Protein AF-A0A6G4XYQ7-F1 (afdb_monomer_lite)

Secondary structure (DSSP, 8-state):
---HHHHHGGGGHHHHHHHHHHHHHHIIIIIHHHHHHHHTT-SSPPPPPPSS-HHHHHHHHHHHHHHHHHHHHHHHHHHHHHHS-HHHHHHHHHHHHHHHHHHHHHHHHHHH-

Foldseek 3Di:
DPDPVVLLPVLCVLQVQLQCCLPCVCVCPFVVVVVVCVVVVDDDDDGDDGPDDPVRSVVSSVVSNVRSNVSSVVSNLVSCVVPDDPVVSVVVVVVVVVVVVVVVVVVVVVVVD

Organism: NCBI:txid1775132

Sequence (113 aa):
PPHPRAAFAHSLIPIALGYLIAHYFTLFVTEGPRTVIVASGTDNPVPPAPLLDPGGTAALQVIAIIVGHVLGVVAAHDRAVRLLPPEKAIAGQLPLFALMIAYTLGGLGLLIA

Structure (mmCIF, N/CA/C/O backbone):
data_AF-A0A6G4XYQ7-F1
#
_entry.id   AF-A0A6G4XYQ7-F1
#
loop_
_atom_site.group_PDB
_atom_site.id
_atom_site.type_symbol
_atom_site.label_atom_id
_atom_site.label_alt_id
_atom_site.label_comp_id
_atom_site.label_asym_id
_atom_site.label_entity_id
_atom_site.label_seq_id
_atom_site.pdbx_PDB_ins_code
_atom_site.Cartn_x
_atom_site.Cartn_y
_atom_site.Cartn_z
_atom_site.occupancy
_atom_site.B_iso_or_equiv
_atom_site.auth_seq_id
_atom_site.auth_comp_id
_atom_site.auth_asym_id
_atom_site.auth_atom_id
_atom_site.pdbx_PDB_model_num
ATOM 1 N N . PRO A 1 1 ? -16.512 -22.431 18.913 1.00 52.25 1 PRO A N 1
ATOM 2 C CA . PRO A 1 1 ? -16.295 -21.031 18.468 1.00 52.25 1 PRO A CA 1
ATOM 3 C C . PRO A 1 1 ? -14.889 -20.838 17.866 1.00 52.25 1 PRO A C 1
ATOM 5 O O . PRO A 1 1 ? -13.927 -21.319 18.460 1.00 52.25 1 PRO A O 1
ATOM 8 N N . PRO A 1 2 ? -14.742 -20.192 16.693 1.00 57.06 2 PRO A N 1
ATOM 9 C CA . PRO A 1 2 ? -13.422 -19.913 16.126 1.00 57.06 2 PRO A CA 1
ATOM 10 C C . PRO A 1 2 ? -12.605 -19.025 17.077 1.00 57.06 2 PRO A C 1
ATOM 12 O O . PRO A 1 2 ? -13.149 -18.128 17.721 1.00 57.06 2 PRO A O 1
ATOM 15 N N . HIS A 1 3 ? -11.299 -19.287 17.188 1.00 64.69 3 HIS A N 1
ATOM 16 C CA . HIS A 1 3 ? -10.408 -18.514 18.054 1.00 64.69 3 HIS A CA 1
ATOM 17 C C . HIS A 1 3 ? -10.413 -17.020 17.668 1.00 64.69 3 HIS A C 1
ATOM 19 O O . HIS A 1 3 ? -10.378 -16.713 16.473 1.00 64.69 3 HIS A O 1
ATOM 25 N N . PRO A 1 4 ? -10.350 -16.084 18.640 1.00 65.88 4 PRO A N 1
ATOM 26 C CA . PRO A 1 4 ? -10.415 -14.639 18.386 1.00 65.88 4 PRO A CA 1
ATOM 27 C C . PRO A 1 4 ? -9.430 -14.138 17.320 1.00 65.88 4 PRO A C 1
ATOM 29 O O . PRO A 1 4 ? -9.734 -13.212 16.585 1.00 65.88 4 PRO A O 1
ATOM 32 N N . ARG A 1 5 ? -8.269 -14.786 17.179 1.00 69.38 5 ARG A N 1
ATOM 33 C CA . ARG A 1 5 ? -7.219 -14.419 16.214 1.00 69.38 5 ARG A CA 1
ATOM 34 C C . ARG A 1 5 ? -7.645 -14.629 14.757 1.00 69.38 5 ARG A C 1
ATOM 36 O O . ARG A 1 5 ? -7.391 -13.774 13.917 1.00 69.38 5 ARG A O 1
ATOM 43 N N . ALA A 1 6 ? -8.349 -15.725 14.464 1.00 74.75 6 ALA A N 1
ATOM 44 C CA . ALA A 1 6 ? -8.838 -16.013 13.114 1.00 74.75 6 ALA A CA 1
ATOM 45 C C . ALA A 1 6 ? -9.868 -14.971 12.649 1.00 74.75 6 ALA A C 1
ATOM 47 O O . ALA A 1 6 ? -9.976 -14.671 11.463 1.00 74.75 6 ALA A O 1
ATOM 48 N N . ALA A 1 7 ? -10.589 -14.366 13.597 1.00 75.44 7 ALA A N 1
ATOM 49 C CA . ALA A 1 7 ? -11.564 -13.330 13.306 1.00 75.44 7 ALA A CA 1
ATOM 50 C C . ALA A 1 7 ? -10.934 -12.022 12.796 1.00 75.44 7 ALA A C 1
ATOM 52 O O . ALA A 1 7 ? -11.615 -11.306 12.067 1.00 75.44 7 ALA A O 1
ATOM 53 N N . PHE A 1 8 ? -9.672 -11.735 13.142 1.00 80.12 8 PHE A N 1
ATOM 54 C CA . PHE A 1 8 ? -8.930 -10.546 12.701 1.00 80.12 8 PHE A CA 1
ATOM 55 C C . PHE A 1 8 ? -7.977 -10.818 11.529 1.00 80.12 8 PHE A C 1
ATOM 57 O O . PHE A 1 8 ? -7.444 -9.879 10.959 1.00 80.12 8 PHE A O 1
ATOM 64 N N . ALA A 1 9 ? -7.780 -12.072 11.106 1.00 85.38 9 ALA A N 1
ATOM 65 C CA . ALA A 1 9 ? -6.858 -12.397 10.009 1.00 85.38 9 ALA A CA 1
ATOM 66 C C . ALA A 1 9 ? -7.150 -11.598 8.720 1.00 85.38 9 ALA A C 1
ATOM 68 O O . ALA A 1 9 ? -6.235 -11.168 8.026 1.00 85.38 9 ALA A O 1
ATOM 69 N N . HIS A 1 10 ? -8.427 -11.324 8.446 1.00 85.94 10 HIS A N 1
ATOM 70 C CA . HIS A 1 10 ? -8.854 -10.562 7.275 1.00 85.94 10 HIS A CA 1
ATOM 71 C C . HIS A 1 10 ? -8.437 -9.086 7.316 1.00 85.94 10 HIS A C 1
ATOM 73 O O . HIS A 1 10 ? -8.248 -8.492 6.260 1.00 85.94 10 HIS A O 1
ATOM 79 N N . SER A 1 11 ? -8.235 -8.492 8.499 1.00 87.00 11 SER A N 1
ATOM 80 C CA . SER A 1 11 ? -7.780 -7.099 8.601 1.00 87.00 11 SER A CA 1
ATOM 81 C C . SER A 1 11 ? -6.302 -6.930 8.244 1.00 87.00 11 SER A C 1
ATOM 83 O O . SER A 1 11 ? -5.853 -5.811 8.019 1.00 87.00 11 SER A O 1
ATOM 85 N N . LEU A 1 12 ? -5.541 -8.028 8.165 1.00 89.50 12 LEU A N 1
ATOM 86 C CA . LEU A 1 12 ? -4.149 -8.014 7.711 1.00 89.50 12 LEU A CA 1
ATOM 87 C C . LEU A 1 12 ? -4.028 -8.044 6.184 1.00 89.50 12 LEU A C 1
ATOM 89 O O . LEU A 1 12 ? -3.000 -7.631 5.656 1.00 89.50 12 LEU A O 1
ATOM 93 N N . ILE A 1 13 ? -5.064 -8.501 5.470 1.00 93.38 13 ILE A N 1
ATOM 94 C CA . ILE A 1 13 ? -5.036 -8.648 4.007 1.00 93.38 13 ILE A CA 1
ATOM 95 C C . ILE A 1 13 ? -4.755 -7.308 3.303 1.00 93.38 13 ILE A C 1
ATOM 97 O O . ILE A 1 13 ? -3.862 -7.282 2.454 1.00 93.38 13 ILE A O 1
ATOM 101 N N . PRO A 1 14 ? -5.418 -6.185 3.649 1.00 92.50 14 PRO A N 1
ATOM 102 C CA . PRO A 1 14 ? -5.154 -4.908 2.987 1.00 92.50 14 PRO A CA 1
ATOM 103 C C . PRO A 1 14 ? -3.731 -4.397 3.238 1.00 92.50 14 PRO A C 1
ATOM 105 O O . PRO A 1 14 ? -3.099 -3.860 2.331 1.00 92.50 14 PRO A O 1
ATOM 108 N N . ILE A 1 15 ? -3.205 -4.617 4.448 1.00 92.62 15 ILE A N 1
ATOM 109 C CA . ILE A 1 15 ? -1.838 -4.232 4.818 1.00 92.62 15 ILE A CA 1
ATOM 110 C C . ILE A 1 15 ? -0.840 -5.039 3.988 1.00 92.62 15 ILE A C 1
ATOM 112 O O . ILE A 1 15 ? 0.027 -4.462 3.335 1.00 92.62 15 ILE A O 1
ATOM 116 N N . ALA A 1 16 ? -0.994 -6.365 3.961 1.00 95.38 16 ALA A N 1
ATOM 117 C CA . ALA A 1 16 ? -0.133 -7.253 3.188 1.00 95.38 16 ALA A CA 1
ATOM 118 C C . ALA A 1 16 ? -0.147 -6.905 1.692 1.00 95.38 16 ALA A C 1
ATOM 120 O O . ALA A 1 16 ? 0.909 -6.871 1.064 1.00 95.38 16 ALA A O 1
ATOM 121 N N . LEU A 1 17 ? -1.320 -6.584 1.137 1.00 96.44 17 LEU A N 1
ATOM 122 C CA . LEU A 1 17 ? -1.453 -6.165 -0.257 1.00 96.44 17 LEU A CA 1
ATOM 123 C C . LEU A 1 17 ? -0.736 -4.835 -0.530 1.00 96.44 17 LEU A C 1
ATOM 125 O O . LEU A 1 17 ? 0.006 -4.735 -1.506 1.00 96.44 17 LEU A O 1
ATOM 129 N N . GLY A 1 18 ? -0.908 -3.835 0.340 1.00 95.44 18 GLY A N 1
ATOM 130 C CA . GLY A 1 18 ? -0.205 -2.554 0.231 1.00 95.44 18 GLY A CA 1
ATOM 131 C C . GLY A 1 18 ? 1.317 -2.721 0.264 1.00 95.44 18 GLY A C 1
ATOM 132 O O . GLY A 1 18 ? 2.019 -2.157 -0.574 1.00 95.44 18 GLY A O 1
ATOM 133 N N . TYR A 1 19 ? 1.829 -3.562 1.170 1.00 95.56 19 TYR A N 1
ATOM 134 C CA . TYR A 1 19 ? 3.256 -3.897 1.246 1.00 95.56 19 TYR A CA 1
ATOM 135 C C . TYR A 1 19 ? 3.758 -4.638 0.011 1.00 95.56 19 TYR A C 1
ATOM 137 O O . TYR A 1 19 ? 4.837 -4.306 -0.484 1.00 95.56 19 TYR A O 1
ATOM 145 N N . LEU A 1 20 ? 2.988 -5.611 -0.486 1.00 97.19 20 LEU A N 1
ATOM 146 C CA . LEU A 1 20 ? 3.322 -6.362 -1.692 1.00 97.19 20 LEU A CA 1
ATOM 147 C C . LEU A 1 20 ? 3.495 -5.407 -2.874 1.00 97.19 20 LEU A C 1
ATOM 149 O O . LEU A 1 20 ? 4.516 -5.452 -3.552 1.00 97.19 20 LEU A O 1
ATOM 153 N N . ILE A 1 21 ? 2.537 -4.500 -3.075 1.00 96.88 21 ILE A N 1
ATOM 154 C CA . ILE A 1 21 ? 2.618 -3.494 -4.135 1.00 96.88 21 ILE A CA 1
ATOM 155 C C . ILE A 1 21 ? 3.844 -2.607 -3.912 1.00 96.88 21 ILE A C 1
ATOM 157 O O . ILE A 1 21 ? 4.689 -2.511 -4.794 1.00 96.88 21 ILE A O 1
ATOM 161 N N . ALA A 1 22 ? 4.000 -2.013 -2.728 1.00 95.00 22 ALA A N 1
ATOM 162 C CA . ALA A 1 22 ? 5.100 -1.088 -2.472 1.00 95.00 22 ALA A CA 1
ATOM 163 C C . ALA A 1 22 ? 6.490 -1.721 -2.700 1.00 95.00 22 ALA A C 1
ATOM 165 O O . ALA A 1 22 ? 7.362 -1.114 -3.317 1.00 95.00 22 ALA A O 1
ATOM 166 N N . HIS A 1 23 ? 6.708 -2.955 -2.249 1.00 94.25 23 HIS A N 1
ATOM 167 C CA . HIS A 1 23 ? 8.042 -3.563 -2.293 1.00 94.25 23 HIS A CA 1
ATOM 168 C C . HIS A 1 23 ? 8.327 -4.301 -3.600 1.00 94.25 23 HIS A C 1
ATOM 170 O O . HIS A 1 23 ? 9.479 -4.364 -4.022 1.00 94.25 23 HIS A O 1
ATOM 176 N N . TYR A 1 24 ? 7.299 -4.846 -4.253 1.00 95.56 24 TYR A N 1
ATOM 177 C CA . TYR A 1 24 ? 7.477 -5.721 -5.410 1.00 95.56 24 TYR A CA 1
ATOM 178 C C . TYR A 1 24 ? 7.014 -5.105 -6.728 1.00 95.56 24 TYR A C 1
ATOM 180 O O . TYR A 1 24 ? 7.186 -5.745 -7.761 1.00 95.56 24 TYR A O 1
ATOM 188 N N . PHE A 1 25 ? 6.487 -3.874 -6.742 1.00 94.56 25 PHE A N 1
ATOM 189 C CA . PHE A 1 25 ? 6.056 -3.223 -7.983 1.00 94.56 25 PHE A CA 1
ATOM 190 C C . PHE A 1 25 ? 7.174 -3.163 -9.030 1.00 94.56 25 PHE A C 1
ATOM 192 O O . PHE A 1 25 ? 6.999 -3.670 -10.134 1.00 94.56 25 PHE A O 1
ATOM 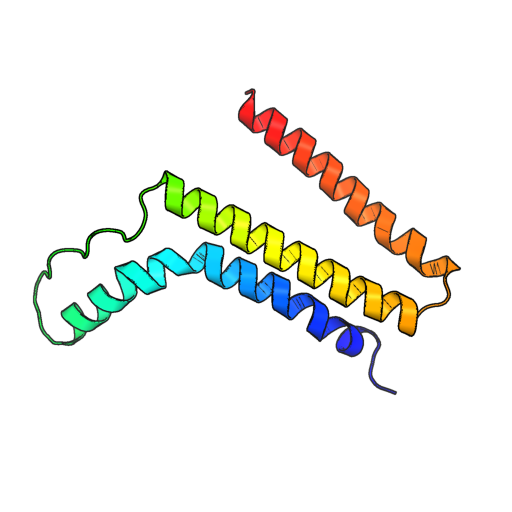199 N N . THR A 1 26 ? 8.342 -2.614 -8.684 1.00 90.94 26 THR A N 1
ATOM 200 C CA . THR A 1 26 ? 9.469 -2.506 -9.627 1.00 90.94 26 THR A CA 1
ATOM 201 C C . THR A 1 26 ? 9.992 -3.877 -10.042 1.00 90.94 26 THR A C 1
ATOM 203 O O . THR A 1 26 ? 10.291 -4.095 -11.214 1.00 90.94 26 THR A O 1
ATOM 206 N N . LEU A 1 27 ? 10.047 -4.830 -9.105 1.00 91.69 27 LEU A N 1
ATOM 207 C CA . LEU A 1 27 ? 10.434 -6.204 -9.419 1.00 91.69 27 LEU A CA 1
ATOM 208 C C . LEU A 1 27 ? 9.472 -6.819 -10.446 1.00 91.69 27 LEU A C 1
ATOM 210 O O . LEU A 1 27 ? 9.902 -7.444 -11.408 1.00 91.69 27 LEU A O 1
ATOM 214 N N . PHE A 1 28 ? 8.170 -6.616 -10.271 1.00 92.25 28 PHE A N 1
ATOM 215 C CA . PHE A 1 28 ? 7.152 -7.167 -11.153 1.00 92.25 28 PHE A CA 1
ATOM 216 C C . PHE A 1 28 ? 7.142 -6.490 -12.529 1.00 92.25 28 PHE A C 1
ATOM 218 O O . PHE A 1 28 ? 7.114 -7.178 -13.546 1.00 92.25 28 PHE A O 1
ATOM 225 N N . VAL A 1 29 ? 7.181 -5.156 -12.570 1.00 91.38 29 VAL A N 1
ATOM 226 C CA . VAL A 1 29 ? 7.007 -4.371 -13.803 1.00 91.38 29 VAL A CA 1
ATOM 227 C C . VAL A 1 29 ? 8.292 -4.281 -14.625 1.00 91.38 29 VAL A C 1
ATOM 229 O O . VAL A 1 29 ? 8.224 -4.306 -15.851 1.00 91.38 29 VAL A O 1
ATOM 232 N N . THR A 1 30 ? 9.455 -4.203 -13.979 1.00 87.38 30 THR A N 1
ATOM 233 C CA . THR A 1 30 ? 10.741 -4.018 -14.667 1.00 87.38 30 THR A CA 1
ATOM 234 C C . THR A 1 30 ? 11.497 -5.339 -14.788 1.00 87.38 30 THR A C 1
ATOM 236 O O . THR A 1 30 ? 11.855 -5.757 -15.891 1.00 87.38 30 THR A O 1
ATOM 239 N N . GLU A 1 31 ? 11.707 -6.043 -13.672 1.00 88.50 31 GLU A N 1
ATOM 240 C CA . GLU A 1 31 ? 12.504 -7.279 -13.677 1.00 88.50 31 GLU A CA 1
ATOM 241 C C . GLU A 1 31 ? 11.716 -8.498 -14.181 1.00 88.50 31 GLU A C 1
ATOM 243 O O . GLU A 1 31 ? 12.309 -9.410 -14.758 1.00 88.50 31 GLU A O 1
ATOM 248 N N . GLY A 1 32 ? 10.388 -8.513 -14.035 1.00 89.81 32 GLY A N 1
ATOM 249 C CA . GLY A 1 32 ? 9.521 -9.585 -14.534 1.00 89.81 32 GLY A CA 1
ATOM 250 C C . GLY A 1 32 ? 9.660 -9.801 -16.047 1.00 89.81 32 GLY A C 1
ATOM 251 O O . GLY A 1 32 ? 10.084 -10.882 -16.465 1.00 89.81 32 GLY A O 1
ATOM 252 N N . PRO A 1 33 ? 9.387 -8.782 -16.886 1.00 89.31 33 PRO A N 1
ATOM 253 C CA . PRO A 1 33 ? 9.568 -8.884 -18.333 1.00 89.31 33 PRO A CA 1
ATOM 254 C C . PRO A 1 33 ? 11.007 -9.212 -18.727 1.00 89.31 33 PRO A C 1
ATOM 256 O O . PRO A 1 33 ? 11.231 -10.067 -19.581 1.00 89.31 33 PRO A O 1
ATOM 259 N N . ARG A 1 34 ? 11.993 -8.587 -18.071 1.00 87.69 34 ARG A N 1
ATOM 260 C CA . ARG A 1 34 ? 13.414 -8.861 -18.319 1.00 87.69 34 ARG A CA 1
ATOM 261 C C . ARG A 1 34 ? 13.749 -10.334 -18.091 1.00 87.69 34 ARG A C 1
ATOM 263 O O . ARG A 1 34 ? 14.413 -10.942 -18.925 1.00 87.69 34 ARG A O 1
ATOM 270 N N . THR A 1 35 ? 13.243 -10.916 -17.005 1.00 89.38 35 THR A N 1
ATOM 271 C CA . THR A 1 35 ? 13.428 -12.336 -16.676 1.00 89.38 35 THR A CA 1
ATOM 272 C C . THR A 1 35 ? 12.830 -13.239 -17.751 1.00 89.38 35 THR A C 1
ATOM 274 O O . THR A 1 35 ? 13.479 -14.197 -18.163 1.00 89.38 35 THR A O 1
ATOM 277 N N . VAL A 1 36 ? 11.636 -12.917 -18.260 1.00 90.06 36 VAL A N 1
ATOM 278 C CA . VAL A 1 36 ? 11.000 -13.672 -19.355 1.00 90.06 36 VAL A CA 1
ATOM 279 C C . VAL A 1 36 ? 11.827 -13.598 -20.640 1.00 90.06 36 VAL A C 1
ATOM 281 O O . VAL A 1 36 ? 12.039 -14.622 -21.286 1.00 90.06 36 VAL A O 1
ATOM 284 N N . ILE A 1 37 ? 12.337 -12.415 -20.997 1.00 88.88 37 ILE A N 1
ATOM 285 C CA . ILE A 1 37 ? 13.151 -12.232 -22.207 1.00 88.88 37 ILE A CA 1
ATOM 286 C C . ILE A 1 37 ? 14.459 -13.034 -22.111 1.00 88.88 37 ILE A C 1
ATOM 288 O O . ILE A 1 37 ? 14.795 -13.763 -23.046 1.00 88.88 37 ILE A O 1
ATOM 292 N N . VAL A 1 38 ? 15.164 -12.974 -20.975 1.00 88.75 38 VAL A N 1
ATOM 293 C CA . VAL A 1 38 ? 16.373 -13.790 -20.747 1.00 88.75 38 VAL A CA 1
ATOM 294 C C . VAL A 1 38 ? 16.037 -15.284 -20.798 1.00 88.75 38 VAL A C 1
ATOM 296 O O . VAL A 1 38 ? 16.699 -16.040 -21.503 1.00 88.75 38 VAL A O 1
ATOM 299 N N . ALA A 1 39 ? 14.974 -15.715 -20.112 1.00 91.00 39 ALA A N 1
ATOM 300 C CA . ALA A 1 39 ? 14.547 -17.115 -20.095 1.00 91.00 39 ALA A CA 1
ATOM 301 C C . ALA A 1 39 ? 14.137 -17.637 -21.484 1.00 91.00 39 ALA A C 1
ATOM 303 O O . ALA A 1 39 ? 14.248 -18.832 -21.743 1.00 91.00 39 ALA A O 1
ATOM 304 N N . SER A 1 40 ? 13.702 -16.751 -22.386 1.00 90.81 40 SER A N 1
ATOM 305 C CA . SER A 1 40 ? 13.386 -17.089 -23.780 1.00 90.81 40 SER A CA 1
ATOM 306 C C . SER A 1 40 ? 14.615 -17.298 -24.680 1.00 90.81 40 SER A C 1
ATOM 308 O O . SER A 1 40 ? 14.453 -17.583 -25.864 1.00 90.81 40 SER A O 1
ATOM 310 N N . GLY A 1 41 ? 15.834 -17.191 -24.137 1.00 88.94 41 GLY A N 1
ATOM 311 C CA . GLY A 1 41 ? 17.086 -17.437 -24.861 1.00 88.94 41 GLY A CA 1
ATOM 312 C C . GLY A 1 41 ? 17.711 -16.188 -25.483 1.00 88.94 41 GLY A C 1
ATOM 313 O O . GLY A 1 41 ? 18.578 -16.309 -26.344 1.00 88.94 41 GLY A O 1
ATOM 314 N N . THR A 1 42 ? 17.278 -14.991 -25.075 1.00 87.00 42 THR A N 1
ATOM 315 C CA . THR A 1 42 ? 17.943 -13.747 -25.484 1.00 87.00 42 THR A CA 1
ATOM 316 C C . THR A 1 42 ? 19.137 -13.484 -24.574 1.00 87.00 42 THR A C 1
ATOM 318 O O . THR A 1 42 ? 18.960 -13.207 -23.386 1.00 87.00 42 THR A O 1
ATOM 321 N N . ASP A 1 43 ? 20.344 -13.500 -25.135 1.00 80.56 43 ASP A N 1
ATOM 322 C CA . ASP A 1 43 ? 21.550 -13.084 -24.422 1.00 80.56 43 ASP A CA 1
ATOM 323 C C . ASP A 1 43 ? 21.639 -11.548 -24.382 1.00 80.56 43 ASP A C 1
ATOM 325 O O . ASP A 1 43 ? 21.609 -10.880 -25.413 1.00 80.56 43 ASP A O 1
ATOM 329 N N . ASN A 1 44 ? 21.755 -10.981 -23.176 1.00 79.19 44 ASN A N 1
ATOM 330 C CA . ASN A 1 44 ? 21.849 -9.535 -22.906 1.00 79.19 44 ASN A CA 1
ATOM 331 C C . ASN A 1 44 ? 20.692 -8.667 -23.448 1.00 79.19 44 ASN A C 1
ATOM 333 O O . ASN A 1 44 ? 20.931 -7.717 -24.199 1.00 79.19 44 ASN A O 1
ATOM 337 N N . PRO A 1 45 ? 19.433 -8.909 -23.040 1.00 81.44 45 PRO A N 1
ATOM 338 C CA . PRO A 1 45 ? 18.348 -8.013 -23.404 1.00 81.44 45 PRO A CA 1
ATOM 339 C C . PRO A 1 45 ? 18.545 -6.632 -22.779 1.00 81.44 45 PRO A C 1
ATOM 341 O O . PRO A 1 45 ? 18.904 -6.504 -21.603 1.00 81.44 45 PRO A O 1
ATOM 344 N N . VAL A 1 46 ? 18.278 -5.596 -23.577 1.00 82.00 46 VAL A N 1
ATOM 345 C CA . VAL A 1 46 ? 18.276 -4.205 -23.115 1.00 82.00 46 VAL A CA 1
ATOM 346 C C . VAL A 1 46 ? 17.294 -4.085 -21.942 1.00 82.00 46 VAL A C 1
ATOM 348 O O . VAL A 1 46 ? 16.147 -4.522 -22.081 1.00 82.00 46 VAL A O 1
ATOM 351 N N . PRO A 1 47 ? 17.709 -3.531 -20.785 1.00 76.56 47 PRO A N 1
ATOM 352 C CA . PRO A 1 47 ? 16.814 -3.363 -19.651 1.00 76.56 47 PRO A CA 1
ATOM 353 C C . PRO A 1 47 ? 15.587 -2.531 -20.047 1.00 76.56 47 PRO A C 1
ATOM 355 O O . PRO A 1 47 ? 15.753 -1.472 -20.661 1.00 76.56 47 PRO A O 1
ATOM 358 N N . PRO A 1 48 ? 14.364 -2.980 -19.715 1.00 79.12 48 PRO A N 1
ATOM 359 C CA . PRO A 1 48 ? 13.177 -2.181 -19.962 1.00 79.12 48 PRO A CA 1
ATOM 360 C C . PRO A 1 48 ? 13.268 -0.866 -19.182 1.00 79.12 48 PRO A C 1
ATOM 362 O O . PRO A 1 48 ? 13.727 -0.833 -18.038 1.00 79.12 48 PRO A O 1
ATOM 365 N N . ALA A 1 49 ? 12.839 0.224 -19.817 1.00 84.44 49 ALA A N 1
ATOM 366 C CA . ALA A 1 49 ? 12.783 1.519 -19.158 1.00 84.44 49 ALA A CA 1
ATOM 367 C C . ALA A 1 49 ? 11.838 1.439 -17.941 1.00 84.44 49 ALA A C 1
ATOM 369 O O . ALA A 1 49 ? 10.751 0.862 -18.064 1.00 84.44 49 ALA A O 1
ATOM 370 N N . PRO A 1 50 ? 12.217 2.002 -16.779 1.00 85.75 50 PRO A N 1
ATOM 371 C CA . PRO A 1 50 ? 11.334 2.057 -15.624 1.00 85.75 50 PRO A CA 1
ATOM 372 C C . PRO A 1 50 ? 10.018 2.750 -15.983 1.00 85.75 50 PRO A C 1
ATOM 374 O O . PRO A 1 50 ? 10.022 3.804 -16.617 1.00 85.75 50 PRO A O 1
ATOM 377 N N . LEU A 1 51 ? 8.894 2.169 -15.556 1.00 88.94 51 LEU A N 1
ATOM 378 C CA . LEU A 1 51 ? 7.573 2.748 -15.815 1.00 88.94 51 LEU A CA 1
ATOM 379 C C . LEU A 1 51 ? 7.358 4.072 -15.065 1.00 88.94 51 LEU A C 1
ATOM 381 O O . LEU A 1 51 ? 6.640 4.947 -15.540 1.00 88.94 51 LEU A O 1
ATOM 385 N N . LEU A 1 52 ? 7.970 4.201 -13.888 1.00 92.88 52 LEU A N 1
ATOM 386 C CA . LEU A 1 52 ? 7.943 5.394 -13.053 1.00 92.88 52 LEU A CA 1
ATOM 387 C C . LEU A 1 52 ? 9.380 5.843 -12.792 1.00 92.88 52 LEU A C 1
ATOM 389 O O . LEU A 1 52 ? 10.278 5.014 -12.625 1.00 92.88 52 LEU A O 1
ATOM 393 N N . ASP A 1 53 ? 9.587 7.154 -12.718 1.00 92.69 53 ASP A N 1
ATOM 394 C CA . ASP A 1 53 ? 10.837 7.720 -12.227 1.00 92.69 53 ASP A CA 1
ATOM 395 C C . ASP A 1 53 ? 11.007 7.412 -10.717 1.00 92.69 53 ASP A C 1
ATOM 397 O O . ASP A 1 53 ? 10.078 6.907 -10.065 1.00 92.69 53 ASP A O 1
ATOM 401 N N . PRO A 1 54 ? 12.178 7.694 -10.118 1.00 91.25 54 PRO A N 1
ATOM 402 C CA . PRO A 1 54 ? 12.391 7.462 -8.691 1.00 91.25 54 PRO A CA 1
ATOM 403 C C . PRO A 1 54 ? 11.351 8.161 -7.801 1.00 91.25 54 PRO A C 1
ATOM 405 O O . PRO A 1 54 ? 10.902 7.574 -6.814 1.00 91.25 54 PRO A O 1
ATOM 408 N N . GLY A 1 55 ? 10.917 9.372 -8.170 1.00 93.94 55 GLY A N 1
ATOM 409 C CA . GLY A 1 55 ? 9.886 10.115 -7.449 1.00 93.94 55 GLY A CA 1
ATOM 410 C C . GLY A 1 55 ? 8.511 9.459 -7.562 1.00 93.94 55 GLY A C 1
ATOM 411 O O . GLY A 1 55 ? 7.849 9.241 -6.546 1.00 93.94 55 GLY A O 1
ATOM 412 N N . GLY A 1 56 ? 8.100 9.072 -8.773 1.00 95.06 56 GLY A N 1
ATOM 413 C CA . GLY A 1 56 ? 6.846 8.352 -9.002 1.00 95.06 56 GLY A CA 1
ATOM 414 C C . GLY A 1 56 ? 6.787 7.004 -8.278 1.00 95.06 56 GLY A C 1
ATOM 415 O O . GLY A 1 56 ? 5.760 6.661 -7.689 1.00 95.06 56 GLY A O 1
ATOM 416 N N . THR A 1 57 ? 7.899 6.264 -8.248 1.00 93.75 57 THR A N 1
ATOM 417 C CA . THR A 1 57 ? 7.991 4.991 -7.513 1.00 93.75 57 THR A CA 1
ATOM 418 C C . THR A 1 57 ? 7.844 5.216 -6.009 1.00 93.75 57 THR A C 1
ATOM 420 O O . THR A 1 57 ? 7.046 4.533 -5.366 1.00 93.75 57 THR A O 1
ATOM 423 N N . ALA A 1 58 ? 8.544 6.207 -5.449 1.00 93.31 58 ALA A N 1
ATOM 424 C CA . ALA A 1 58 ? 8.418 6.556 -4.036 1.00 93.31 58 ALA A CA 1
ATOM 425 C C . ALA A 1 58 ? 6.979 6.966 -3.676 1.00 93.31 58 ALA A C 1
ATOM 427 O O . ALA A 1 58 ? 6.429 6.502 -2.675 1.00 93.31 58 ALA A O 1
ATOM 428 N N . ALA A 1 59 ? 6.329 7.774 -4.519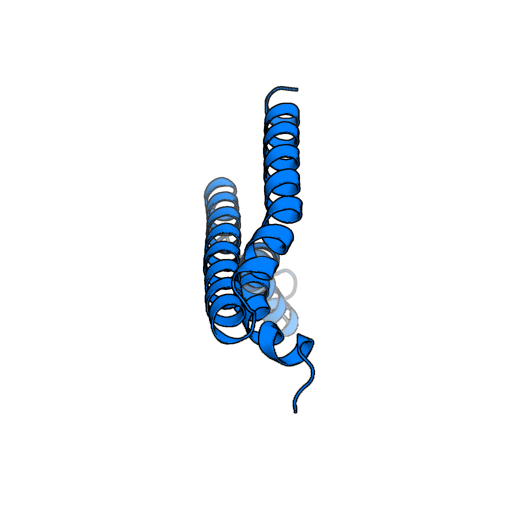 1.00 95.62 59 ALA A N 1
ATOM 429 C CA . ALA A 1 59 ? 4.937 8.169 -4.322 1.00 95.62 59 ALA A CA 1
ATOM 430 C C . ALA A 1 59 ? 3.988 6.960 -4.334 1.00 95.62 59 ALA A C 1
ATOM 432 O O . ALA A 1 59 ? 3.152 6.828 -3.438 1.00 95.62 59 ALA A O 1
ATOM 433 N N . LEU A 1 60 ? 4.145 6.044 -5.298 1.00 95.94 60 LEU A N 1
ATOM 434 C CA . LEU A 1 60 ? 3.361 4.808 -5.366 1.00 95.94 60 LEU A CA 1
ATOM 435 C C . LEU A 1 60 ? 3.522 3.968 -4.096 1.00 95.94 60 LEU A C 1
ATOM 437 O O . LEU A 1 60 ? 2.528 3.491 -3.551 1.00 95.94 60 LEU A O 1
ATOM 441 N N . GLN A 1 61 ? 4.755 3.802 -3.614 1.00 93.31 61 GLN A N 1
ATOM 442 C CA . GLN A 1 61 ? 5.048 3.042 -2.398 1.00 93.31 61 GLN A CA 1
ATOM 443 C C . GLN A 1 61 ? 4.339 3.629 -1.182 1.00 93.31 61 GLN A C 1
ATOM 445 O O . GLN A 1 61 ? 3.645 2.910 -0.461 1.00 93.31 61 GLN A O 1
ATOM 450 N N . VAL A 1 62 ? 4.469 4.942 -0.983 1.00 93.75 62 VAL A N 1
ATOM 451 C CA . VAL A 1 62 ? 3.840 5.650 0.135 1.00 93.75 62 VAL A CA 1
ATOM 452 C C . VAL A 1 62 ? 2.319 5.529 0.061 1.00 93.75 62 VAL A C 1
ATOM 454 O O . VAL A 1 62 ? 1.689 5.145 1.046 1.00 93.75 62 VAL A O 1
ATOM 457 N N . ILE A 1 63 ? 1.723 5.781 -1.107 1.00 95.94 63 ILE A N 1
ATOM 458 C CA . ILE A 1 63 ? 0.269 5.691 -1.293 1.00 95.94 63 ILE A CA 1
ATOM 459 C C . ILE A 1 63 ? -0.221 4.258 -1.051 1.00 95.94 63 ILE A C 1
ATOM 461 O O . ILE A 1 63 ? -1.186 4.067 -0.313 1.00 95.94 63 ILE A O 1
ATOM 465 N N . ALA A 1 64 ? 0.452 3.246 -1.607 1.00 95.56 64 ALA A N 1
ATOM 466 C CA . ALA A 1 64 ? 0.077 1.843 -1.431 1.00 95.56 64 ALA A CA 1
ATOM 467 C C . ALA A 1 64 ? 0.123 1.411 0.044 1.00 95.56 64 ALA A C 1
ATOM 469 O O . ALA A 1 64 ? -0.804 0.754 0.527 1.00 95.56 64 ALA A O 1
ATOM 470 N N . ILE A 1 65 ? 1.162 1.823 0.781 1.00 94.06 65 ILE A N 1
ATOM 471 C CA . ILE A 1 65 ? 1.296 1.543 2.216 1.00 94.06 65 ILE A CA 1
ATOM 472 C C . ILE A 1 65 ? 0.186 2.240 3.003 1.00 94.06 65 ILE A C 1
ATOM 474 O O . ILE A 1 65 ? -0.472 1.585 3.813 1.00 94.06 65 ILE A O 1
ATOM 478 N N . ILE A 1 66 ? -0.048 3.535 2.769 1.00 94.62 66 ILE A N 1
ATOM 479 C CA . ILE A 1 66 ? -1.070 4.308 3.490 1.00 94.62 66 ILE A CA 1
ATOM 480 C C . ILE A 1 66 ? -2.456 3.708 3.250 1.00 94.62 66 ILE A C 1
ATOM 482 O O . ILE A 1 66 ? -3.170 3.423 4.210 1.00 94.62 66 ILE A O 1
ATOM 486 N N . VAL A 1 67 ? -2.823 3.460 1.990 1.00 95.12 67 VAL A N 1
ATOM 487 C CA . VAL A 1 67 ? -4.126 2.877 1.636 1.00 95.12 67 VAL A CA 1
ATOM 488 C C . VAL A 1 67 ? -4.294 1.499 2.280 1.00 95.12 67 VAL A C 1
ATOM 490 O O . VAL A 1 67 ? -5.325 1.242 2.904 1.00 95.12 67 VAL A O 1
ATOM 493 N N . GLY A 1 68 ? -3.275 0.635 2.207 1.00 92.88 68 GLY A N 1
ATOM 494 C CA . GLY A 1 68 ? -3.301 -0.685 2.840 1.00 92.88 68 GLY A CA 1
ATOM 495 C C . GLY A 1 68 ? -3.494 -0.620 4.359 1.00 92.88 68 GLY A C 1
ATOM 496 O O . GLY A 1 68 ? -4.301 -1.369 4.913 1.00 92.88 68 GLY A O 1
ATOM 497 N N . HIS A 1 69 ? -2.820 0.310 5.040 1.00 92.69 69 HIS A N 1
ATOM 498 C CA . HIS A 1 69 ? -2.971 0.510 6.484 1.00 92.69 69 HIS A CA 1
ATOM 499 C C . HIS A 1 69 ? -4.338 1.062 6.863 1.00 92.69 69 HIS A C 1
ATOM 501 O O . HIS A 1 69 ? -4.964 0.526 7.773 1.00 92.69 69 HIS A O 1
ATOM 507 N N . VAL A 1 70 ? -4.824 2.093 6.169 1.00 89.69 70 VAL A N 1
ATOM 508 C CA . VAL A 1 70 ? -6.137 2.691 6.451 1.00 89.69 70 VAL A CA 1
ATOM 509 C C . VAL A 1 70 ? -7.231 1.634 6.316 1.00 89.69 70 VAL A C 1
ATOM 511 O O . VAL A 1 70 ? -8.023 1.450 7.239 1.00 89.69 70 VAL A O 1
ATOM 514 N N . LEU A 1 71 ? -7.230 0.871 5.219 1.00 89.75 71 LEU A N 1
ATOM 515 C CA . LEU A 1 71 ? -8.195 -0.210 5.009 1.00 89.75 71 LEU A CA 1
ATOM 516 C C . LEU A 1 71 ? -8.050 -1.332 6.048 1.00 89.75 71 LEU A C 1
ATOM 518 O O . LEU A 1 71 ? -9.054 -1.845 6.541 1.00 89.75 71 LEU A O 1
ATOM 522 N N . GLY A 1 72 ? -6.818 -1.695 6.417 1.00 88.50 72 GLY A N 1
ATOM 523 C CA . GLY A 1 72 ? -6.556 -2.691 7.457 1.00 88.50 72 GLY A CA 1
ATOM 524 C C . GLY A 1 72 ? -7.061 -2.262 8.836 1.00 88.50 72 GLY A C 1
ATOM 525 O O . GLY A 1 72 ? -7.691 -3.052 9.539 1.00 88.50 72 GLY A O 1
ATOM 526 N N . VAL A 1 73 ? -6.854 -0.996 9.209 1.00 87.06 73 VAL A N 1
ATOM 527 C CA . VAL A 1 73 ? -7.340 -0.417 10.470 1.00 87.06 73 VAL A CA 1
ATOM 528 C C . VAL A 1 73 ? -8.862 -0.359 10.492 1.00 87.06 73 VAL A C 1
ATOM 530 O O . VAL A 1 73 ? -9.449 -0.764 11.492 1.00 87.06 73 VAL A O 1
ATOM 533 N N . VAL A 1 74 ? -9.506 0.073 9.404 1.00 85.94 74 VAL A N 1
ATOM 534 C CA . VAL A 1 74 ? -10.976 0.081 9.301 1.00 85.94 74 VAL A CA 1
ATOM 535 C C . VAL A 1 74 ? -11.530 -1.336 9.461 1.00 85.94 74 VAL A C 1
ATOM 537 O O . VAL A 1 74 ? -12.398 -1.564 10.300 1.00 85.94 74 VAL A O 1
ATOM 540 N N . ALA A 1 75 ? -10.962 -2.321 8.758 1.00 86.19 75 ALA A N 1
ATOM 541 C CA . ALA A 1 75 ? -11.382 -3.717 8.879 1.00 86.19 75 ALA A CA 1
ATOM 542 C C . ALA A 1 75 ? -11.186 -4.278 10.302 1.00 86.19 75 ALA A C 1
ATOM 544 O O . ALA A 1 75 ? -12.033 -5.020 10.809 1.00 86.19 75 ALA A O 1
ATOM 545 N N . ALA A 1 76 ? -10.082 -3.923 10.967 1.00 84.69 76 ALA A N 1
ATOM 546 C CA . ALA A 1 76 ? -9.829 -4.313 12.352 1.00 84.69 76 ALA A CA 1
ATOM 547 C C . ALA A 1 76 ? -10.809 -3.634 13.321 1.00 84.69 76 ALA A C 1
ATOM 549 O O . ALA A 1 76 ? -11.311 -4.282 14.242 1.00 84.69 76 ALA A O 1
ATOM 550 N N . HIS A 1 77 ? -11.107 -2.354 13.098 1.00 83.94 77 HIS A N 1
ATOM 551 C CA . HIS A 1 77 ? -12.020 -1.560 13.911 1.00 83.94 77 HIS A CA 1
ATOM 552 C C . HIS A 1 77 ? -13.450 -2.098 13.834 1.00 83.94 77 HIS A C 1
ATOM 554 O O . HIS A 1 77 ? -14.031 -2.435 14.867 1.00 83.94 77 HIS A O 1
ATOM 560 N N . ASP A 1 78 ? -13.974 -2.296 12.623 1.00 84.44 78 ASP A N 1
ATOM 561 C CA . ASP A 1 78 ? -15.305 -2.866 12.396 1.00 84.44 78 ASP A CA 1
ATOM 562 C C . ASP A 1 78 ? -15.452 -4.230 13.074 1.00 84.44 78 ASP A C 1
ATOM 564 O O . ASP A 1 78 ? -16.497 -4.567 13.642 1.00 84.44 78 ASP A O 1
ATOM 568 N N . ARG A 1 79 ? -14.382 -5.034 13.049 1.00 82.25 79 ARG A N 1
ATOM 569 C CA . ARG A 1 79 ? -14.376 -6.342 13.696 1.00 82.25 79 ARG A CA 1
ATOM 570 C C . ARG A 1 79 ? -14.323 -6.243 15.217 1.00 82.25 79 ARG A C 1
ATOM 572 O O . ARG A 1 79 ? -15.014 -7.016 15.880 1.00 82.25 79 ARG A O 1
ATOM 579 N N . ALA A 1 80 ? -13.544 -5.309 15.758 1.00 80.50 80 ALA A N 1
ATOM 580 C CA . ALA A 1 80 ? -13.449 -5.065 17.192 1.00 80.50 80 ALA A CA 1
ATOM 581 C C . ALA A 1 80 ? -14.786 -4.581 17.769 1.00 80.50 80 ALA A C 1
ATOM 583 O O . ALA A 1 80 ? -15.247 -5.156 18.751 1.00 80.50 80 ALA A O 1
ATOM 584 N N . VAL A 1 81 ? -15.455 -3.626 17.113 1.00 81.50 81 VAL A N 1
ATOM 585 C CA . VAL A 1 81 ? -16.781 -3.121 17.524 1.00 81.50 81 VAL A CA 1
ATOM 586 C C . VAL A 1 81 ? -17.831 -4.236 17.535 1.00 81.50 81 VAL A C 1
ATOM 588 O O . VAL A 1 81 ? -18.691 -4.276 18.409 1.00 81.50 81 VAL A O 1
ATOM 591 N N . ARG A 1 82 ? -17.751 -5.185 16.595 1.00 80.44 82 ARG A N 1
ATOM 592 C CA . ARG A 1 82 ? -18.692 -6.316 16.516 1.00 80.44 82 ARG A CA 1
ATOM 593 C C . ARG A 1 82 ? -18.431 -7.434 17.529 1.00 80.44 82 ARG A C 1
ATOM 595 O O . ARG A 1 82 ? -19.330 -8.237 17.758 1.00 80.44 82 ARG A O 1
ATOM 602 N N . LEU A 1 83 ? -17.212 -7.559 18.058 1.00 77.69 83 LEU A N 1
ATOM 603 C CA . LEU A 1 83 ? -16.802 -8.710 18.875 1.00 77.69 83 LEU A CA 1
ATOM 604 C C . LEU A 1 83 ? -16.449 -8.375 20.326 1.00 77.69 83 LEU A C 1
ATOM 606 O O . LEU A 1 83 ? -16.463 -9.286 21.155 1.00 77.69 83 LEU A O 1
ATOM 610 N N . LEU A 1 84 ? -16.082 -7.130 20.638 1.00 70.25 84 LEU A N 1
ATOM 611 C CA . LEU A 1 84 ? -15.616 -6.739 21.966 1.00 70.25 84 LEU A CA 1
ATOM 612 C C . LEU A 1 84 ? -16.577 -5.751 22.646 1.00 70.25 84 LEU A C 1
ATOM 614 O O . LEU A 1 84 ? -17.101 -4.853 21.990 1.00 70.25 84 LEU A O 1
ATOM 618 N N . PRO A 1 85 ? -16.751 -5.854 23.978 1.00 69.50 85 PRO A N 1
ATOM 619 C CA . PRO A 1 85 ? -17.372 -4.802 24.774 1.00 69.50 85 PRO A CA 1
ATOM 620 C C . PRO A 1 85 ? -16.579 -3.481 24.660 1.00 69.50 85 PRO A C 1
ATOM 622 O O . PRO A 1 85 ? -15.340 -3.523 24.666 1.00 69.50 85 PRO A O 1
ATOM 625 N N . PRO A 1 86 ? -17.253 -2.314 24.607 1.00 63.25 86 PRO A N 1
ATOM 626 C CA . PRO A 1 86 ? -16.643 -1.008 24.312 1.00 63.25 86 PRO A CA 1
ATOM 627 C C . PRO A 1 86 ? -15.491 -0.612 25.251 1.00 63.25 86 PRO A C 1
ATOM 629 O O . PRO A 1 86 ? -14.546 0.051 24.832 1.00 63.25 86 PRO A O 1
ATOM 632 N N . GLU A 1 87 ? -15.507 -1.091 26.493 1.00 63.44 87 GLU A N 1
ATOM 633 C CA . GLU A 1 87 ? -14.491 -0.813 27.518 1.00 63.44 87 GLU A CA 1
ATOM 634 C C . GLU A 1 87 ? -13.087 -1.334 27.153 1.00 63.44 87 GLU A C 1
ATOM 636 O O . GLU A 1 87 ? -12.082 -0.749 27.554 1.00 63.44 87 GLU A O 1
ATOM 641 N N . LYS A 1 88 ? -12.985 -2.414 26.360 1.00 61.56 88 LYS A N 1
ATOM 642 C CA . LYS A 1 88 ? -11.693 -3.014 25.961 1.00 61.56 88 LYS A CA 1
ATOM 643 C C . LYS A 1 88 ? -11.160 -2.504 24.620 1.00 61.56 88 LYS A C 1
ATOM 645 O O . LYS A 1 88 ? -9.996 -2.749 24.307 1.00 61.56 88 LYS A O 1
ATOM 650 N N . ALA A 1 89 ? -11.974 -1.795 23.839 1.00 59.53 89 ALA A N 1
ATOM 651 C CA . ALA A 1 89 ? -11.579 -1.280 22.527 1.00 59.53 89 ALA A CA 1
ATOM 652 C C . ALA A 1 89 ? -10.568 -0.122 22.635 1.00 59.53 89 ALA A C 1
ATOM 654 O O . ALA A 1 89 ? -9.621 -0.049 21.854 1.00 59.53 89 ALA A O 1
ATOM 655 N N . ILE A 1 90 ? -10.724 0.733 23.651 1.00 59.72 90 ILE A N 1
ATOM 656 C CA . ILE A 1 90 ? -9.903 1.939 23.848 1.00 59.72 90 ILE A CA 1
ATOM 657 C C . ILE A 1 90 ? -8.479 1.576 24.304 1.0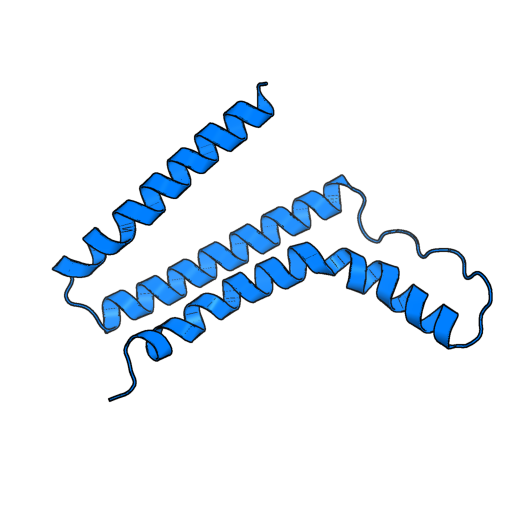0 59.72 90 ILE A C 1
ATOM 659 O O . ILE A 1 90 ? -7.501 2.128 23.800 1.00 59.72 90 ILE A O 1
ATOM 663 N N . ALA A 1 91 ? -8.336 0.589 25.196 1.00 66.06 91 ALA A N 1
ATOM 664 C CA . ALA A 1 91 ? -7.028 0.151 25.694 1.00 66.06 91 ALA A CA 1
ATOM 665 C C . ALA A 1 91 ? -6.129 -0.443 24.589 1.00 66.06 91 ALA A C 1
ATOM 667 O O . ALA A 1 91 ? -4.908 -0.331 24.663 1.00 66.06 91 ALA A O 1
ATOM 668 N N . GLY A 1 92 ? -6.723 -1.039 23.547 1.00 62.78 92 GLY A N 1
ATOM 669 C CA . GLY A 1 92 ? -5.986 -1.593 22.407 1.00 62.78 92 GLY A CA 1
ATOM 670 C C . GLY A 1 92 ? -5.439 -0.545 21.430 1.00 62.78 92 GLY A C 1
ATOM 671 O O . GLY A 1 92 ? -4.489 -0.839 20.708 1.00 62.78 92 GLY A O 1
ATOM 672 N N . GLN A 1 93 ? -5.997 0.672 21.408 1.00 69.88 93 GLN A N 1
ATOM 673 C CA . GLN A 1 93 ? -5.586 1.736 20.479 1.00 69.88 93 GLN A CA 1
ATOM 674 C C . GLN A 1 93 ? -4.438 2.609 21.007 1.00 69.88 93 GLN A C 1
ATOM 676 O O . GLN A 1 93 ? -3.665 3.133 20.204 1.00 69.88 93 GLN A O 1
ATOM 681 N N . LEU A 1 94 ? -4.278 2.732 22.330 1.00 78.06 94 LEU A N 1
ATOM 682 C CA . LEU A 1 94 ? -3.207 3.538 22.935 1.00 78.06 94 LEU A CA 1
ATOM 683 C C . LEU A 1 94 ? -1.784 3.125 22.502 1.00 78.06 94 LEU A C 1
ATOM 685 O O . LEU A 1 94 ? -1.003 4.013 22.154 1.00 78.06 94 LEU A O 1
ATOM 689 N N . PRO A 1 95 ? -1.416 1.825 22.484 1.00 75.19 95 PRO A N 1
ATOM 690 C CA . PRO A 1 95 ? -0.062 1.410 22.114 1.00 75.19 95 PRO A CA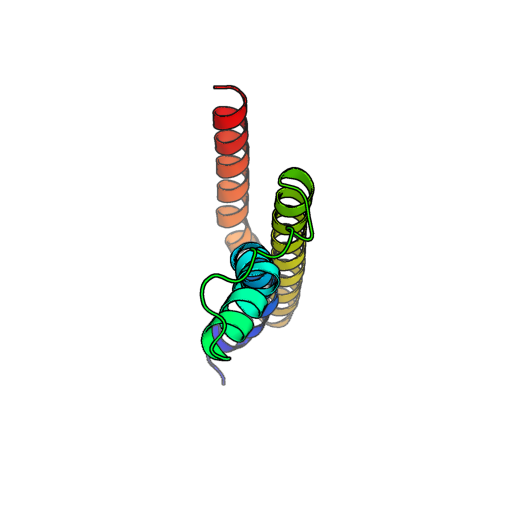 1
ATOM 691 C C . PRO A 1 95 ? 0.287 1.762 20.663 1.00 75.19 95 PRO A C 1
ATOM 693 O O . PRO A 1 95 ? 1.389 2.227 20.383 1.00 75.19 95 PRO A O 1
ATOM 696 N N . LEU A 1 96 ? -0.667 1.582 19.741 1.00 75.62 96 LEU A N 1
ATOM 697 C CA . LEU A 1 96 ? -0.485 1.899 18.322 1.00 75.62 96 LEU A CA 1
ATOM 698 C C . LEU A 1 96 ? -0.370 3.414 18.098 1.00 75.62 96 LEU A C 1
ATOM 700 O O . LEU A 1 96 ? 0.451 3.865 17.303 1.00 75.62 96 LEU A O 1
ATOM 704 N N . PHE A 1 97 ? -1.166 4.201 18.825 1.00 74.69 97 PHE A N 1
ATOM 705 C CA . PHE A 1 97 ? -1.110 5.660 18.777 1.00 74.69 97 PHE A CA 1
ATOM 706 C C . PHE A 1 97 ? 0.247 6.196 19.254 1.00 74.69 97 PHE A C 1
ATOM 708 O O . PHE A 1 97 ? 0.861 7.020 18.577 1.00 74.69 97 PHE A O 1
ATOM 715 N N . ALA A 1 98 ? 0.762 5.670 20.369 1.00 83.19 98 ALA A N 1
ATOM 716 C CA . ALA A 1 98 ? 2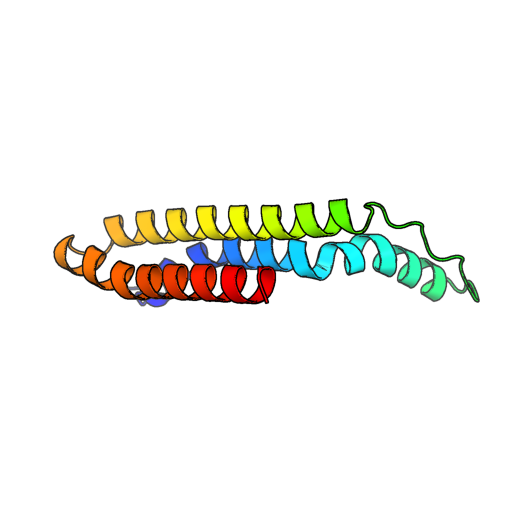.091 6.021 20.865 1.00 83.19 98 ALA A CA 1
ATOM 717 C C . ALA A 1 98 ? 3.200 5.652 19.862 1.00 83.19 98 ALA A C 1
ATOM 719 O O . ALA A 1 98 ? 4.111 6.448 19.628 1.00 83.19 98 ALA A O 1
ATOM 720 N N . LEU A 1 99 ? 3.097 4.478 19.225 1.00 81.50 99 LEU A N 1
ATOM 721 C CA . LEU A 1 99 ? 4.038 4.049 18.188 1.00 81.50 99 LEU A CA 1
ATOM 722 C C . LEU A 1 99 ? 4.028 4.992 16.976 1.00 81.50 99 LEU A C 1
ATOM 724 O O . LEU A 1 99 ? 5.091 5.354 16.476 1.00 81.50 99 LEU A O 1
ATOM 728 N N . MET A 1 100 ? 2.845 5.421 16.526 1.00 83.12 100 MET A N 1
ATOM 729 C CA . MET A 1 100 ? 2.708 6.372 15.418 1.00 83.12 100 MET A CA 1
ATOM 730 C C . MET A 1 100 ? 3.392 7.708 15.722 1.00 83.12 100 MET A C 1
ATOM 732 O O . MET A 1 100 ? 4.145 8.197 14.885 1.00 83.12 100 MET A O 1
ATOM 736 N N . ILE A 1 101 ? 3.206 8.255 16.930 1.00 88.06 101 ILE A N 1
ATOM 737 C CA . ILE A 1 101 ? 3.888 9.484 17.372 1.00 88.06 101 ILE A CA 1
ATOM 738 C C . ILE A 1 101 ? 5.408 9.303 17.329 1.00 88.06 101 ILE A C 1
ATOM 740 O O . ILE A 1 101 ? 6.113 10.149 16.778 1.00 88.06 101 ILE A O 1
ATOM 744 N N . ALA A 1 102 ? 5.915 8.196 17.878 1.00 89.12 102 ALA A N 1
ATOM 745 C CA . ALA A 1 102 ? 7.346 7.913 17.894 1.00 89.12 102 ALA A CA 1
ATOM 746 C C . ALA A 1 102 ? 7.926 7.825 16.474 1.00 89.12 102 ALA A C 1
ATOM 748 O O . ALA A 1 102 ? 8.982 8.398 16.210 1.00 89.12 102 ALA A O 1
ATOM 749 N N . TYR A 1 103 ? 7.222 7.172 15.544 1.00 81.75 103 TYR A N 1
ATOM 750 C CA . TYR A 1 103 ? 7.658 7.108 14.150 1.00 81.75 103 TYR A CA 1
ATOM 751 C C . TYR A 1 103 ? 7.615 8.452 13.437 1.00 81.75 103 TYR A C 1
ATOM 753 O O . TYR A 1 103 ? 8.528 8.738 12.669 1.00 81.75 103 TYR A O 1
ATOM 761 N N . THR A 1 104 ? 6.616 9.296 13.687 1.00 84.31 104 THR A N 1
ATOM 762 C CA . THR A 1 104 ? 6.594 10.644 13.108 1.00 84.31 104 THR A CA 1
ATOM 763 C C . THR A 1 104 ? 7.761 11.476 13.622 1.00 84.31 104 THR A C 1
ATOM 765 O O . THR A 1 104 ? 8.463 12.084 12.821 1.00 84.31 104 THR A O 1
ATOM 768 N N . LEU A 1 105 ? 8.019 11.460 14.932 1.00 93.69 105 LEU A N 1
ATOM 769 C CA . LEU A 1 105 ? 9.159 12.166 15.521 1.00 93.69 105 LEU A CA 1
ATOM 770 C C . LEU A 1 105 ? 10.493 11.632 14.984 1.00 93.69 105 LEU A C 1
ATOM 772 O O . LEU A 1 105 ? 11.367 12.422 14.641 1.00 93.69 105 LEU A O 1
ATOM 776 N N . GLY A 1 106 ? 10.633 10.310 14.860 1.00 91.12 106 GLY A N 1
ATOM 777 C CA . GLY A 1 106 ? 11.826 9.678 14.297 1.00 91.12 106 GLY A CA 1
ATOM 778 C C . GLY A 1 106 ? 12.027 10.001 12.816 1.00 91.12 106 GLY A C 1
ATOM 779 O O . GLY A 1 106 ? 13.127 10.364 12.415 1.00 91.12 106 GLY A O 1
ATOM 780 N N . GLY A 1 107 ? 10.967 9.933 12.009 1.00 78.75 107 GLY A N 1
ATOM 781 C CA . GLY A 1 107 ? 11.009 10.273 10.587 1.00 78.75 107 GLY A CA 1
ATOM 782 C C . GLY A 1 107 ? 11.327 11.748 10.348 1.00 78.75 107 GLY A C 1
ATOM 783 O O . GLY A 1 107 ? 12.154 12.060 9.499 1.00 78.75 107 GLY A O 1
ATOM 784 N N . LEU A 1 108 ? 10.734 12.653 11.134 1.00 82.69 108 LEU A N 1
ATOM 785 C CA . LEU A 1 108 ? 11.050 14.080 11.071 1.00 82.69 108 LEU A CA 1
ATOM 786 C C . LEU A 1 108 ? 12.481 14.353 11.551 1.00 82.69 108 LEU A C 1
ATOM 788 O O . LEU A 1 108 ? 13.184 15.149 10.943 1.00 82.69 108 LEU A O 1
ATOM 792 N N . GLY A 1 109 ? 12.933 13.651 12.594 1.00 88.62 109 GLY A N 1
ATOM 793 C CA . GLY A 1 109 ? 14.315 13.705 13.066 1.00 88.62 109 GLY A CA 1
ATOM 794 C C . GLY A 1 109 ? 15.314 13.293 11.987 1.00 88.62 109 GLY A C 1
ATOM 795 O O . GLY A 1 109 ? 16.277 14.010 11.764 1.00 88.62 109 GLY A O 1
ATOM 796 N N . LEU A 1 110 ? 15.052 12.197 11.270 1.00 77.50 110 LEU A N 1
ATOM 797 C CA . LEU A 1 110 ? 15.876 11.751 10.139 1.00 77.50 110 LEU A CA 1
ATOM 798 C C . LEU A 1 110 ? 15.810 12.686 8.925 1.00 77.50 110 LEU A C 1
ATOM 800 O O . LEU A 1 110 ? 16.748 12.713 8.143 1.00 77.50 110 LEU A O 1
ATOM 804 N N . LEU A 1 111 ? 14.704 13.408 8.736 1.00 77.56 111 LEU A N 1
ATOM 805 C CA . LEU A 1 111 ? 14.551 14.367 7.641 1.00 77.56 111 LEU A CA 1
ATOM 806 C C . LEU A 1 111 ? 15.304 15.680 7.907 1.00 77.56 111 LEU A C 1
ATOM 808 O O . LEU A 1 111 ? 15.732 16.338 6.963 1.00 77.56 111 LEU A O 1
ATOM 812 N N . ILE A 1 112 ? 15.391 16.091 9.176 1.00 81.81 112 ILE A N 1
ATOM 813 C CA . ILE A 1 112 ? 16.010 17.358 9.597 1.00 81.81 112 ILE A CA 1
ATOM 814 C C . ILE A 1 112 ? 17.503 17.179 9.938 1.00 81.81 112 ILE A C 1
ATOM 816 O O . ILE A 1 112 ? 18.242 18.164 9.915 1.00 81.81 112 ILE A O 1
ATOM 820 N N . ALA A 1 113 ? 17.934 15.960 10.274 1.00 66.81 113 ALA A N 1
ATOM 821 C CA . ALA A 1 113 ? 19.332 15.607 10.542 1.00 66.81 113 ALA A CA 1
ATOM 822 C C . ALA A 1 113 ? 20.145 15.428 9.252 1.00 66.81 113 ALA A C 1
ATOM 824 O O . ALA A 1 113 ? 21.323 15.852 9.265 1.00 66.81 113 ALA A O 1
#

Radius of gyration: 20.05 Å; chains: 1; bounding box: 40×38×53 Å

pLDDT: mean 84.41, std 10.31, range [52.25, 97.19]

=== Feature glossary ===
Feature key, reading from the visual/contextual features back to the raw sequence:

Rendered structure images. Six rendered views show the 3D structure from the faces of a cube — i.e. along ±x, ±y, ±z. Rendering representation is drawn randomly per protein from cartoon (secondary-structure ribbons), sticks (backbone bonds), or molecular surface; coloring is either N→C rainbow (blue at the N-terminus through red at the C-terminus) or one color per chain.

Contact-map, Ramachandran, and PAE plots. The contact map is a binary N×N matrix image: pixel (i, j) is dark where Cα_i and Cα_j are within 8 Å and |i−j|>4. Because the |i−j|>4 filter removes local helical contacts, off-diagonal stripes parallel to the main diagonal indicate parallel β-sheets; stripes perpendicular to it indicate antiparallel β-sheets. The Ramachandran plot scatters every residue's (φ, ψ) pair against the sterically allowed regions. The PAE heatmap renders the predicted-aligned-error matrix.

InterPro / GO / CATH / organism. Database cross-references. InterPro integrates a dozen domain/family signature databases into unified entries with residue-range hits. GO terms attach function/process/location labels with evidence codes. CATH codes position the fold in a four-level structural taxonomy. Organism is the NCBI-taxonomy species name.

Nearest PDB structures. The Foldseek neighbor list gives the closest experimentally determined structures in the PDB, ranked by structural alignment. TM-score near 1 means near-identical fold; near 0.3 means only rough topology match. This is how one finds what a novel AlphaFold prediction most resembles in the solved-structure universe.

Predicted aligned error. PAE(i, j) answers: if I align the predicted and true structures on residue i, how far off (in Å) do I expect residue j to be? A block-diagonal PAE matrix with low values on the blocks and high values off-diagonal is the signature of a multi-domain protein with confidently predicted domains but uncertain inter-domain orientation.

Solvent-accessible surface area. Accessible surface area quantifies burial. A residue with SASA near zero is packed into the hydrophobic core; one with SASA >100 Å² sits on the surface. Computed here via the Shrake–Rupley numerical algorithm with a 1.4 Å probe.

B-factor. B-factor (Debye–Waller factor) reflects atomic displacement in the crystal lattice. It is an experimental observable (units Å²), not a prediction; low values mean the atom is pinned down, high values mean it moves or is heterogeneous across the crystal.

pLDDT. For AlphaFold models, the B-factor field carries pLDDT — the model's own estimate of local accuracy on a 0–100 scale. Regions with pLDDT<50 should be treated as essentially unmodeled; they often correspond to intrinsically disordered segments.

Backbone torsions (φ/ψ). φ (phi) and ψ (psi) are the two rotatable backbone dihedrals per residue: φ is the C(i-1)–N–Cα–C torsion, ψ is the N–Cα–C–N(i+1) torsion, both in degrees on (−180°, 180°]. α-helical residues cluster near (−60°, −45°); β-strand residues near (−120°, +130°). A Ramachandran plot is simply a scatter of (φ, ψ) for every residue.

Radius of gyration, Cα contacts, bounding box. Radius of gyration (Rg) is the root-mean-square distance of Cα atoms from their centroid — a single number for overall size and compactness. A globular domain of N residues has Rg ≈ 2.2·N^0.38 Å; an extended or disordered chain has a much larger Rg. The Cα contact count is the number of residue pairs whose Cα atoms are within 8 Å and are more than four positions apart in sequence — a standard proxy for tertiary packing density. The bounding box is the smallest axis-aligned box enclosing all Cα atoms.

Secondary structure (3-state, P-SEA). Three-state secondary structure (P-SEA) collapses the eight DSSP classes into helix (a), strand (b), and coil (c). P-SEA assigns these from Cα geometry alone — distances and angles — without requiring backbone oxygens, so it works on any Cα trace.

Secondary structure (8-state, DSSP). DSSP 8-state secondary structure assigns each residue one of H (α-helix), G (3₁₀-helix), I (π-helix), E (extended β-strand), B (isolated β-bridge), T (hydrogen-bonded turn), S (bend), or '-' (coil). The assignment is computed from backbone hydrogen-bond geometry via the Kabsch–Sander algorithm.

Foldseek 3Di. A 3Di character summarizes, for each residue, the relative orientation of the Cα frame of its nearest spatial neighbor. Because it encodes fold topology rather than chemis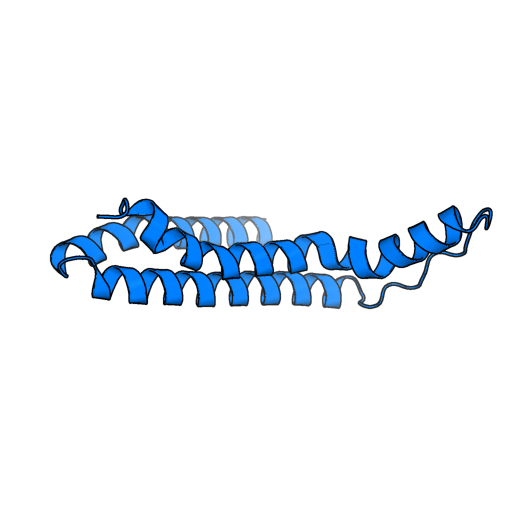try, 3Di alignments detect remote structural similarity that sequence alignment misses.

mmCIF coordinates. The mmCIF block holds the 3D Cartesian coordinates of each backbone atom (N, Cα, C, O) in ångströms. mmCIF is the PDB's canonical archive format — a tagged-loop text representation of the atomic model.

Sequence. Sequence gives the chain of amino acids in standard one-letter code (A=alanine, C=cysteine, …, Y=tyrosine), read N→C. It is the only feature that is directly encoded by the gene; all structural features are derived from the folded form of this sequence.